Protein AF-A0A8X6K755-F1 (afdb_monomer_lite)

Organism: Trichonephila clavata (NCBI:txid2740835)

Secondary structure (DSSP, 8-state):
-HHHHHHHHHHHHHH-----HHHHHHHHHHHHHHHHHHS-SS-----SS--GGGGSSTTGGG--EEEEEEEEE-HHHHHTT---EEEEEETTT--B--HHHHHHH--

Structure (mmCIF, N/CA/C/O backbone):
data_AF-A0A8X6K755-F1
#
_entry.id   AF-A0A8X6K755-F1
#
loop_
_atom_site.group_PDB
_atom_site.id
_atom_site.type_symbol
_atom_site.label_atom_id
_atom_site.label_alt_id
_atom_site.label_comp_id
_atom_site.label_asym_id
_atom_site.label_entity_id
_atom_site.label_seq_id
_atom_site.pdbx_PDB_ins_code
_atom_site.Cartn_x
_atom_site.Cartn_y
_atom_site.Cartn_z
_atom_site.occupancy
_atom_site.B_iso_or_equiv
_atom_site.auth_seq_id
_atom_site.auth_comp_id
_atom_site.auth_asym_id
_atom_site.auth_atom_id
_atom_site.pdbx_PDB_model_num
ATOM 1 N N . MET A 1 1 ? -12.927 -10.837 12.409 1.00 62.88 1 MET A N 1
ATOM 2 C CA . MET A 1 1 ? -13.493 -9.726 13.214 1.00 62.88 1 MET A CA 1
ATOM 3 C C . MET A 1 1 ? -13.728 -10.109 14.674 1.00 62.88 1 MET A C 1
ATOM 5 O O . MET A 1 1 ? -13.401 -9.312 15.538 1.00 62.88 1 MET A O 1
ATOM 9 N N . THR A 1 2 ? -14.219 -11.316 14.971 1.00 85.94 2 THR A N 1
ATOM 10 C CA . THR A 1 2 ? -14.528 -11.792 16.339 1.00 85.94 2 THR A CA 1
ATOM 11 C C . THR A 1 2 ? -13.356 -11.715 17.329 1.00 85.94 2 THR A C 1
ATOM 13 O O . THR A 1 2 ? -13.527 -11.222 18.437 1.00 85.94 2 THR A O 1
ATOM 16 N N . VAL A 1 3 ? -12.147 -12.111 16.918 1.00 91.38 3 VAL A N 1
ATOM 17 C CA . VAL A 1 3 ? -10.948 -12.115 17.786 1.00 91.38 3 VAL A CA 1
ATOM 18 C C . VAL A 1 3 ? -10.598 -10.719 18.316 1.00 91.38 3 VAL A C 1
ATOM 20 O O . VAL A 1 3 ? -10.316 -10.555 19.499 1.00 91.38 3 VAL A O 1
ATOM 23 N N . VAL A 1 4 ? -10.666 -9.698 17.457 1.00 91.06 4 VAL A N 1
ATOM 24 C CA . VAL A 1 4 ? -10.331 -8.309 17.821 1.00 91.06 4 VAL A CA 1
ATOM 25 C C . VAL A 1 4 ? -11.349 -7.741 18.810 1.00 91.06 4 VAL A C 1
ATOM 27 O O . VAL A 1 4 ? -10.975 -7.049 19.754 1.00 91.06 4 VAL A O 1
ATOM 30 N N . VAL A 1 5 ? -12.631 -8.061 18.618 1.00 92.00 5 VAL A N 1
ATOM 31 C CA . VAL A 1 5 ? -13.708 -7.620 19.514 1.00 92.00 5 VAL A CA 1
ATOM 32 C C . VAL A 1 5 ? -13.578 -8.285 20.886 1.00 92.00 5 VAL A C 1
ATOM 34 O O . VAL A 1 5 ? -13.661 -7.591 21.894 1.00 92.00 5 VAL A O 1
ATOM 37 N N . ASN A 1 6 ? -13.286 -9.587 20.941 1.00 94.25 6 ASN A N 1
ATOM 38 C CA . ASN A 1 6 ? -13.072 -10.295 22.207 1.00 94.25 6 ASN A CA 1
ATOM 39 C C . ASN A 1 6 ? -11.860 -9.740 22.970 1.00 94.25 6 ASN A C 1
ATOM 41 O O . ASN A 1 6 ? -11.956 -9.464 24.164 1.00 94.25 6 ASN A O 1
ATOM 45 N N . ALA A 1 7 ? -10.741 -9.503 22.279 1.00 92.88 7 ALA A N 1
ATOM 46 C CA . ALA A 1 7 ? -9.558 -8.889 22.880 1.00 92.88 7 ALA A CA 1
ATOM 47 C C . ALA A 1 7 ? -9.851 -7.479 23.427 1.00 92.88 7 ALA A C 1
ATOM 49 O O . ALA A 1 7 ? -9.379 -7.116 24.503 1.00 92.88 7 ALA A O 1
ATOM 50 N N . TYR A 1 8 ? -10.673 -6.697 22.720 1.00 93.56 8 TYR A N 1
ATOM 51 C CA . TYR A 1 8 ? -11.114 -5.381 23.176 1.00 93.56 8 TYR A CA 1
ATOM 52 C C . TYR A 1 8 ? -12.003 -5.454 24.427 1.00 93.56 8 TYR A C 1
ATOM 54 O O . TYR A 1 8 ? -11.826 -4.646 25.338 1.00 93.56 8 TYR A O 1
ATOM 62 N N . ILE A 1 9 ? -12.924 -6.420 24.510 1.00 92.81 9 ILE A N 1
ATOM 63 C CA . ILE A 1 9 ? -13.761 -6.636 25.704 1.00 92.81 9 ILE A CA 1
ATOM 64 C C . ILE A 1 9 ? -12.871 -6.931 26.920 1.00 92.81 9 ILE A C 1
ATOM 66 O O . ILE A 1 9 ? -12.945 -6.208 27.914 1.00 92.81 9 ILE A O 1
ATOM 70 N N . LEU A 1 10 ? -11.942 -7.885 26.794 1.00 93.50 10 LEU A N 1
ATOM 71 C CA . LEU A 1 10 ? -10.990 -8.235 27.857 1.00 93.50 10 LEU A CA 1
ATOM 72 C C . LEU A 1 10 ? -10.106 -7.048 28.271 1.00 93.50 10 LEU A C 1
ATOM 74 O O . LEU A 1 10 ? -9.820 -6.836 29.453 1.00 93.50 10 LEU A O 1
ATOM 78 N N . PHE A 1 11 ? -9.677 -6.232 27.306 1.00 92.75 11 PHE A N 1
ATOM 79 C CA . PHE A 1 11 ? -8.910 -5.020 27.583 1.00 92.75 11 PHE A CA 1
ATOM 80 C C . PHE A 1 11 ? -9.709 -4.012 28.421 1.00 92.75 11 PHE A C 1
ATOM 82 O O . PHE A 1 11 ? -9.176 -3.424 29.365 1.00 92.75 11 PHE A O 1
ATOM 89 N N . ARG A 1 12 ? -10.994 -3.814 28.107 1.00 91.38 12 ARG A N 1
ATOM 90 C CA . ARG A 1 12 ? -11.857 -2.899 28.867 1.00 91.38 12 ARG A CA 1
ATOM 91 C C . ARG A 1 12 ? -12.110 -3.394 30.281 1.00 91.38 12 ARG A C 1
ATOM 93 O O . ARG A 1 12 ? -12.073 -2.581 31.200 1.00 91.38 12 ARG A O 1
ATOM 100 N N . GLU A 1 13 ? -12.349 -4.691 30.444 1.00 90.50 13 GLU A N 1
ATOM 101 C CA . GLU A 1 13 ? -12.593 -5.311 31.749 1.00 90.50 13 GLU A CA 1
ATOM 102 C C . GLU A 1 13 ? -11.354 -5.226 32.646 1.00 90.50 13 GLU A C 1
ATOM 104 O O . GLU A 1 13 ? -11.439 -4.758 33.779 1.00 90.50 13 GLU A O 1
ATOM 109 N N . SER A 1 14 ? -10.180 -5.578 32.115 1.00 90.19 14 SER A N 1
ATOM 110 C CA . SER A 1 14 ? -8.925 -5.580 32.880 1.00 90.19 14 SER A CA 1
ATOM 111 C C . SER A 1 14 ? -8.409 -4.184 33.238 1.00 90.19 14 SER A C 1
ATOM 113 O O . SER A 1 14 ? -7.839 -3.992 34.310 1.00 90.19 14 SER A O 1
ATOM 115 N N . LYS A 1 15 ? -8.571 -3.194 32.350 1.00 85.56 15 LYS A N 1
ATOM 116 C CA . LYS A 1 15 ? -8.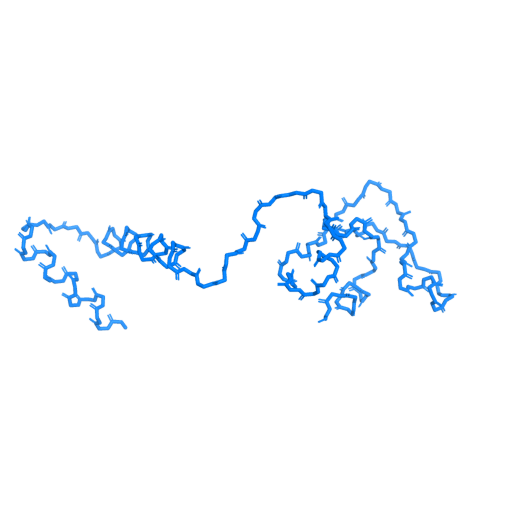062 -1.829 32.569 1.00 85.56 15 LYS A CA 1
ATOM 117 C C . LYS A 1 15 ? -9.105 -0.862 33.122 1.00 85.56 15 LYS A C 1
ATOM 119 O O . LYS A 1 15 ? -8.741 0.275 33.408 1.00 85.56 15 LYS A O 1
ATOM 124 N N . GLN A 1 16 ? -10.376 -1.267 33.223 1.00 77.06 16 GLN A N 1
ATOM 125 C CA . GLN A 1 16 ? -11.525 -0.417 33.581 1.00 77.06 16 GLN A CA 1
ATOM 126 C C . GLN A 1 16 ? -11.599 0.897 32.777 1.00 77.06 16 GLN A C 1
ATOM 128 O O . GLN A 1 16 ? -12.158 1.901 33.219 1.00 77.06 16 GLN A O 1
ATOM 133 N N . ARG A 1 17 ? -11.030 0.915 31.565 1.00 77.12 17 ARG A N 1
ATOM 134 C CA . ARG A 1 17 ? -10.974 2.099 30.700 1.00 77.12 17 ARG A CA 1
ATOM 135 C C . ARG A 1 17 ? -11.961 1.964 29.555 1.00 77.12 17 ARG A C 1
ATOM 137 O O . ARG A 1 17 ? -11.974 0.977 28.819 1.00 77.12 17 ARG A O 1
ATOM 144 N N . LYS A 1 18 ? -12.763 3.007 29.349 1.00 81.75 18 LYS A N 1
ATOM 145 C CA . LYS A 1 18 ? -13.687 3.107 28.217 1.00 81.75 18 LYS A CA 1
ATOM 146 C C . LYS A 1 18 ? -13.033 3.912 27.094 1.00 81.75 18 LYS A C 1
ATOM 148 O O . LYS A 1 18 ? -13.308 5.093 26.946 1.00 81.75 18 LYS A O 1
ATOM 153 N N . ILE A 1 19 ? -12.178 3.261 26.306 1.00 89.88 19 ILE A N 1
ATOM 154 C CA . ILE A 1 19 ? -11.661 3.838 25.053 1.00 89.88 19 ILE A CA 1
ATOM 155 C C . ILE A 1 19 ? -12.522 3.386 23.868 1.00 89.88 19 ILE A C 1
ATOM 157 O O . ILE A 1 19 ? -13.011 2.258 23.909 1.00 89.88 19 ILE A O 1
ATOM 161 N N . PRO A 1 20 ? -12.726 4.198 22.818 1.00 93.06 20 PRO A N 1
ATOM 162 C CA . PRO A 1 20 ? -13.341 3.753 21.569 1.00 93.06 20 PRO A CA 1
ATOM 163 C C . PRO A 1 20 ? -12.568 2.592 20.927 1.00 93.06 20 PRO A C 1
ATOM 165 O O . PRO A 1 20 ? -11.340 2.559 20.982 1.00 93.06 20 PRO A O 1
ATOM 168 N N . LEU A 1 21 ? -13.271 1.673 20.256 1.00 90.50 21 LEU A N 1
ATOM 169 C CA . LEU A 1 21 ? -12.658 0.509 19.598 1.00 90.50 21 LEU A CA 1
ATOM 170 C C . LEU A 1 21 ? -11.545 0.905 18.612 1.00 90.50 21 LEU A C 1
ATOM 172 O O . LEU A 1 21 ? -10.507 0.253 18.559 1.00 90.50 21 LEU A O 1
ATOM 176 N N . LEU A 1 22 ? -11.719 2.003 17.873 1.00 92.62 22 LEU A N 1
ATOM 177 C CA . LEU A 1 22 ? -10.706 2.489 16.933 1.00 92.62 22 LEU A CA 1
ATOM 178 C C . LEU A 1 22 ? -9.377 2.826 17.634 1.00 92.62 22 LEU A C 1
ATOM 180 O O . LEU A 1 22 ? -8.313 2.484 17.125 1.00 92.62 22 LEU A O 1
ATOM 184 N N . GLN A 1 23 ? -9.438 3.422 18.830 1.00 92.25 23 GLN A N 1
ATOM 185 C CA . GLN A 1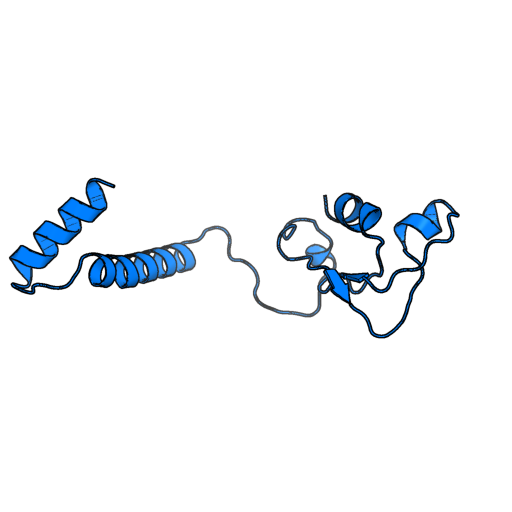 23 ? -8.250 3.750 19.629 1.00 92.25 23 GLN A CA 1
ATOM 186 C C . GLN A 1 23 ? -7.563 2.510 20.214 1.00 92.25 23 GLN A C 1
ATOM 188 O O . GLN A 1 23 ? -6.398 2.583 20.583 1.00 92.25 23 GLN A O 1
ATOM 193 N N . PHE A 1 24 ? -8.265 1.378 20.294 1.00 92.81 24 PHE A N 1
ATOM 194 C CA . PHE A 1 24 ? -7.675 0.092 20.658 1.00 92.81 24 PHE A CA 1
ATOM 195 C C . PHE A 1 24 ? -7.023 -0.601 19.452 1.00 92.81 24 PHE A C 1
ATOM 197 O O . PHE A 1 24 ? -5.921 -1.131 19.562 1.00 92.81 24 PHE A O 1
ATOM 204 N N . ILE A 1 25 ? -7.687 -0.584 18.291 1.00 94.06 25 ILE A N 1
ATOM 205 C CA . ILE A 1 25 ? -7.228 -1.308 17.098 1.00 94.06 25 ILE A CA 1
ATOM 206 C C . ILE A 1 25 ? -5.958 -0.694 16.509 1.00 94.06 25 ILE A C 1
ATOM 208 O O . ILE A 1 25 ? -5.095 -1.443 16.062 1.00 94.06 25 ILE A O 1
ATOM 212 N N . VAL A 1 26 ? -5.829 0.637 16.495 1.00 94.19 26 VAL A N 1
ATOM 213 C CA . VAL A 1 26 ? -4.669 1.299 15.872 1.00 94.19 26 VAL A CA 1
ATOM 214 C C . VAL A 1 26 ? -3.348 0.883 16.544 1.00 94.19 26 VAL A C 1
ATOM 216 O O . VAL A 1 26 ? -2.507 0.318 15.842 1.00 94.19 26 VAL A O 1
ATOM 219 N N . PRO A 1 27 ? -3.172 1.015 17.876 1.00 93.81 27 PRO A N 1
ATOM 220 C CA . PRO A 1 27 ? -1.946 0.568 18.540 1.00 93.81 27 PRO A CA 1
ATOM 221 C C . PRO A 1 27 ? -1.733 -0.947 18.457 1.00 93.81 27 PRO A C 1
ATOM 223 O O . PRO A 1 27 ? -0.599 -1.407 18.342 1.00 93.81 27 PRO A O 1
ATOM 226 N N . LEU A 1 28 ? -2.815 -1.737 18.489 1.00 93.62 28 LEU A N 1
ATOM 227 C CA . LEU A 1 28 ? -2.735 -3.190 18.332 1.00 93.62 28 LEU A CA 1
ATOM 228 C C . LEU A 1 28 ? -2.163 -3.565 16.958 1.00 93.62 28 LEU A C 1
ATOM 230 O O . LEU A 1 28 ? -1.259 -4.392 16.867 1.00 93.62 28 LEU A O 1
ATOM 234 N N . ALA A 1 29 ? -2.662 -2.941 15.890 1.00 93.75 29 ALA A N 1
ATOM 235 C CA . ALA A 1 29 ? -2.183 -3.181 14.536 1.00 93.75 29 ALA A CA 1
ATOM 236 C C . ALA A 1 29 ? -0.718 -2.756 14.374 1.00 93.75 29 ALA A C 1
ATOM 238 O O . ALA A 1 29 ? 0.067 -3.496 13.786 1.00 93.75 29 ALA A O 1
ATOM 239 N N . GLU A 1 30 ? -0.332 -1.603 14.924 1.00 93.00 30 GLU A N 1
ATOM 240 C CA . GLU A 1 30 ? 1.057 -1.131 14.907 1.00 93.00 30 GLU A CA 1
ATOM 241 C C . GLU A 1 30 ? 2.003 -2.106 15.620 1.00 93.00 30 GLU A C 1
ATOM 243 O O . GLU A 1 30 ? 3.048 -2.453 15.064 1.00 93.00 30 GLU A O 1
ATOM 248 N N . ALA A 1 31 ? 1.616 -2.608 16.797 1.00 93.62 31 ALA A N 1
ATOM 249 C CA . ALA A 1 31 ? 2.387 -3.601 17.541 1.00 93.62 31 ALA A CA 1
ATOM 250 C C . ALA A 1 31 ? 2.547 -4.909 16.747 1.00 93.62 31 ALA A C 1
ATOM 252 O O . ALA A 1 31 ? 3.664 -5.394 16.575 1.00 93.62 31 ALA A O 1
ATOM 253 N N . MET A 1 32 ? 1.456 -5.427 16.171 1.00 92.50 32 MET A N 1
ATOM 254 C CA . MET A 1 32 ? 1.493 -6.639 15.343 1.00 92.50 32 MET A CA 1
ATOM 255 C C . MET A 1 32 ? 2.360 -6.466 14.090 1.00 92.50 32 MET A C 1
ATOM 257 O O . MET A 1 32 ? 3.081 -7.379 13.689 1.00 92.50 32 MET A O 1
ATOM 261 N N . MET A 1 33 ? 2.312 -5.294 13.450 1.00 88.88 33 MET A N 1
ATOM 262 C CA . MET A 1 33 ? 3.160 -4.993 12.295 1.00 88.88 33 MET A CA 1
ATOM 263 C C . MET A 1 33 ? 4.638 -4.885 12.681 1.00 88.88 33 MET A C 1
ATOM 265 O O . MET A 1 33 ? 5.500 -5.283 11.893 1.00 88.88 33 MET A O 1
ATOM 269 N N . MET A 1 34 ? 4.942 -4.344 13.863 1.00 89.06 34 MET A N 1
ATOM 270 C CA . MET A 1 34 ? 6.305 -4.243 14.381 1.00 89.06 34 MET A CA 1
ATOM 271 C C . MET A 1 34 ? 6.888 -5.629 14.659 1.00 89.06 34 MET A C 1
ATOM 273 O O . MET A 1 34 ? 7.932 -5.966 14.103 1.00 89.06 34 MET A O 1
ATOM 277 N N . GLU A 1 35 ? 6.160 -6.460 15.403 1.00 92.00 35 GLU A N 1
ATOM 278 C CA . GLU A 1 35 ? 6.541 -7.844 15.694 1.00 92.00 35 GLU A CA 1
ATOM 279 C C . GLU A 1 35 ? 6.705 -8.661 14.404 1.00 92.00 35 GLU A C 1
ATOM 281 O O . GLU A 1 35 ? 7.724 -9.317 14.182 1.00 92.00 35 GLU A O 1
ATOM 286 N N . GLY A 1 36 ? 5.742 -8.551 13.484 1.00 88.19 36 GLY A N 1
ATOM 287 C CA . GLY A 1 36 ? 5.806 -9.222 12.188 1.00 88.19 36 GLY A CA 1
ATOM 288 C C . GLY A 1 36 ? 7.004 -8.788 11.340 1.00 88.19 36 GLY A C 1
ATOM 289 O O . GLY A 1 36 ? 7.524 -9.580 10.559 1.00 88.19 36 GLY A O 1
ATOM 290 N N . LYS A 1 37 ? 7.481 -7.547 11.488 1.00 81.94 37 LYS A N 1
ATOM 291 C CA . LYS A 1 37 ? 8.668 -7.040 10.787 1.00 81.94 37 LYS A CA 1
ATOM 292 C C . LYS A 1 37 ? 9.970 -7.559 11.398 1.00 81.94 37 LYS A C 1
ATOM 294 O O . LYS A 1 37 ? 10.911 -7.814 10.647 1.00 81.94 37 LYS A O 1
ATOM 299 N N . GLU A 1 38 ? 10.044 -7.687 12.719 1.00 85.50 38 GLU A N 1
ATOM 300 C CA . GLU A 1 38 ? 11.213 -8.244 13.412 1.00 85.50 38 GLU A CA 1
ATOM 301 C C . GLU A 1 38 ? 11.376 -9.736 13.117 1.00 85.50 38 GLU A C 1
ATOM 303 O O . GLU A 1 38 ? 12.476 -10.187 12.787 1.00 85.50 38 GLU A O 1
ATOM 308 N N . ASN A 1 39 ? 10.253 -10.456 13.110 1.00 87.62 39 ASN A N 1
ATOM 309 C CA . ASN A 1 39 ? 10.184 -11.899 12.890 1.00 87.62 39 ASN A CA 1
ATOM 310 C C . ASN A 1 39 ? 10.052 -12.295 11.409 1.00 87.62 39 ASN A C 1
ATOM 312 O O . ASN A 1 39 ? 9.946 -13.478 11.080 1.00 87.62 39 ASN A O 1
ATOM 316 N N . ALA A 1 40 ? 10.067 -11.328 10.486 1.00 84.12 40 ALA A N 1
ATOM 317 C CA . ALA A 1 40 ? 9.977 -11.610 9.060 1.00 84.12 40 ALA A CA 1
ATOM 318 C C . ALA A 1 40 ? 11.198 -12.409 8.576 1.00 84.12 40 ALA A C 1
ATOM 320 O O . ALA A 1 40 ? 12.334 -11.927 8.599 1.00 84.12 40 ALA A O 1
ATOM 321 N N . THR A 1 41 ? 10.942 -13.593 8.017 1.00 81.69 41 THR A N 1
ATOM 322 C CA . THR A 1 41 ? 11.942 -14.406 7.304 1.00 81.69 41 THR A CA 1
ATOM 323 C C . THR A 1 41 ? 12.535 -13.655 6.111 1.00 81.69 41 THR A C 1
ATOM 325 O O . THR A 1 41 ? 13.727 -13.752 5.823 1.00 81.69 41 THR A O 1
ATOM 328 N N . VAL A 1 42 ? 11.718 -12.838 5.439 1.00 73.56 42 VAL A N 1
ATOM 329 C CA . VAL A 1 42 ? 12.134 -12.005 4.308 1.00 73.56 42 VAL A CA 1
ATOM 330 C C . VAL A 1 42 ? 12.388 -10.572 4.774 1.00 73.56 42 VAL A C 1
ATOM 332 O O . VAL A 1 42 ? 11.487 -9.731 4.822 1.00 73.56 42 VAL A O 1
ATOM 335 N N . LYS A 1 43 ? 13.653 -10.253 5.056 1.00 72.06 43 LYS A N 1
ATOM 336 C CA . LYS A 1 43 ? 14.080 -8.878 5.348 1.00 72.06 43 LYS A CA 1
ATOM 337 C C . LYS A 1 43 ? 14.258 -8.100 4.043 1.00 72.06 43 LYS A C 1
ATOM 339 O O . LYS A 1 43 ? 15.221 -8.302 3.303 1.00 72.06 43 LYS A O 1
ATOM 344 N N . ARG A 1 44 ? 13.339 -7.173 3.746 1.00 62.25 44 ARG A N 1
ATOM 345 C CA . ARG A 1 44 ? 13.515 -6.224 2.630 1.00 62.25 44 ARG A CA 1
ATOM 346 C C . ARG A 1 44 ? 14.759 -5.369 2.887 1.00 62.25 44 ARG A C 1
ATOM 348 O O . ARG A 1 44 ? 14.782 -4.601 3.848 1.00 62.25 44 ARG A O 1
ATOM 355 N N . LYS A 1 45 ? 15.775 -5.461 2.020 1.00 62.62 45 LYS A N 1
ATOM 356 C CA . LYS A 1 45 ? 16.965 -4.596 2.087 1.00 62.62 45 LYS A CA 1
ATOM 357 C C . LYS A 1 45 ? 16.546 -3.135 1.922 1.00 62.62 45 LYS A C 1
ATOM 359 O O . LYS A 1 45 ? 16.153 -2.712 0.836 1.00 62.62 45 LYS A O 1
ATOM 364 N N . ARG A 1 46 ? 16.642 -2.360 3.004 1.00 62.53 46 ARG A N 1
ATOM 365 C CA . ARG A 1 46 ? 16.572 -0.901 2.946 1.00 62.53 46 ARG A CA 1
ATOM 366 C C . ARG A 1 46 ? 17.977 -0.380 2.638 1.00 62.53 46 ARG A C 1
ATOM 368 O O . ARG A 1 46 ? 18.877 -0.496 3.457 1.00 62.53 46 ARG A O 1
ATOM 375 N N . THR A 1 47 ? 18.101 0.195 1.443 1.00 54.28 47 THR A N 1
ATOM 376 C CA . THR A 1 47 ? 19.129 1.149 0.984 1.00 54.28 47 THR A CA 1
ATOM 377 C C . THR A 1 47 ? 20.541 0.651 0.639 1.00 54.28 47 THR A C 1
ATOM 379 O O . THR A 1 47 ? 21.183 -0.094 1.366 1.00 54.28 47 THR A O 1
ATOM 382 N N . GLY A 1 48 ? 20.996 1.126 -0.526 1.00 61.47 48 GLY A N 1
ATOM 383 C CA . GLY A 1 48 ? 22.299 0.958 -1.170 1.00 61.47 48 GLY A CA 1
ATOM 384 C C . GLY A 1 48 ? 22.198 1.417 -2.637 1.00 61.47 48 GLY A C 1
ATOM 385 O O . GLY A 1 48 ? 21.085 1.526 -3.163 1.00 61.47 48 GLY A O 1
ATOM 386 N N . ARG A 1 49 ? 23.330 1.690 -3.313 1.00 51.84 49 ARG A N 1
ATOM 387 C CA . ARG A 1 49 ? 23.379 1.884 -4.783 1.00 51.84 49 ARG A CA 1
ATOM 388 C C . ARG A 1 49 ? 22.615 0.721 -5.432 1.00 51.84 49 ARG A C 1
ATOM 390 O O . ARG A 1 49 ? 22.862 -0.411 -5.015 1.00 51.84 49 ARG A O 1
ATOM 397 N N . PRO A 1 50 ? 21.702 0.955 -6.395 1.00 52.59 50 PRO A N 1
ATOM 398 C CA . PRO A 1 50 ? 20.937 -0.124 -7.011 1.00 52.59 50 PRO A CA 1
ATOM 399 C C . PRO A 1 50 ? 21.910 -1.184 -7.532 1.00 52.59 50 PRO A C 1
ATOM 401 O O . PRO A 1 50 ? 22.649 -0.947 -8.487 1.00 52.59 50 PRO A O 1
ATOM 404 N N . SER A 1 51 ? 21.976 -2.329 -6.849 1.00 57.78 51 SER A N 1
ATOM 405 C CA . SER A 1 51 ? 22.770 -3.459 -7.316 1.00 57.78 51 SER A CA 1
ATOM 406 C C . SER A 1 51 ? 22.064 -4.046 -8.532 1.00 57.78 51 SER A C 1
ATOM 408 O O . SER A 1 51 ? 20.855 -3.873 -8.695 1.00 57.78 51 SER A O 1
ATOM 410 N N . ASN A 1 52 ? 22.762 -4.785 -9.391 1.00 53.91 52 ASN A N 1
ATOM 411 C CA . ASN A 1 52 ? 22.091 -5.489 -10.487 1.00 53.91 52 ASN A CA 1
ATOM 412 C C . ASN A 1 52 ? 20.979 -6.442 -9.990 1.00 53.91 52 ASN A C 1
ATOM 414 O O . ASN A 1 52 ? 20.085 -6.760 -10.761 1.00 53.91 52 ASN A O 1
ATOM 418 N N . ALA A 1 53 ? 20.944 -6.802 -8.699 1.00 46.34 53 ALA A N 1
ATOM 419 C CA . ALA A 1 53 ? 19.831 -7.536 -8.095 1.00 46.34 53 ALA A CA 1
ATOM 420 C C . ALA A 1 53 ? 18.555 -6.694 -7.902 1.00 46.34 53 ALA A C 1
ATOM 422 O O . ALA A 1 53 ? 17.474 -7.249 -7.800 1.00 46.34 53 ALA A O 1
ATOM 423 N N . SER A 1 54 ? 18.631 -5.362 -7.924 1.00 50.38 54 SER A N 1
ATOM 424 C CA . SER A 1 54 ? 17.444 -4.497 -8.046 1.00 50.38 54 SER A CA 1
ATOM 425 C C . SER A 1 54 ? 16.856 -4.470 -9.467 1.00 50.38 54 SER A C 1
ATOM 427 O O . SER A 1 54 ? 15.769 -3.934 -9.656 1.00 50.38 54 SER A O 1
ATOM 429 N N . LYS A 1 55 ? 17.543 -5.079 -10.453 1.00 50.44 55 LYS A N 1
ATOM 430 C CA . LYS A 1 55 ? 16.956 -5.472 -11.748 1.00 50.44 55 LYS A CA 1
ATOM 431 C C . LYS A 1 55 ? 16.292 -6.851 -11.697 1.00 50.44 55 LYS A C 1
ATOM 433 O O . LYS A 1 55 ? 15.546 -7.175 -12.613 1.00 50.44 55 LYS A O 1
ATOM 438 N N . LEU A 1 56 ? 16.565 -7.662 -10.669 1.00 49.97 56 LEU A N 1
ATOM 439 C CA . LEU A 1 56 ? 15.797 -8.880 -10.430 1.00 49.97 56 LEU A CA 1
ATOM 440 C C . LEU A 1 56 ? 14.461 -8.429 -9.847 1.00 49.97 56 LEU A C 1
ATOM 442 O O . LEU A 1 56 ? 14.421 -7.763 -8.813 1.00 49.97 56 LEU A O 1
ATOM 446 N N . MET A 1 57 ? 13.398 -8.766 -10.565 1.00 54.03 57 MET A N 1
ATOM 447 C CA . MET A 1 57 ? 11.981 -8.418 -10.418 1.00 54.03 57 MET A CA 1
ATOM 448 C C . MET A 1 57 ? 11.333 -8.775 -9.057 1.00 54.03 57 MET A C 1
ATOM 450 O O . MET A 1 57 ? 10.149 -9.054 -8.971 1.00 54.03 57 MET A O 1
ATOM 454 N N . LEU A 1 58 ? 12.072 -8.746 -7.948 1.00 48.53 58 LEU A N 1
ATOM 455 C CA . LEU A 1 58 ? 11.588 -9.004 -6.586 1.00 48.53 58 LEU A CA 1
ATOM 456 C C . LEU A 1 58 ? 10.854 -7.802 -5.964 1.00 48.53 58 LEU A C 1
ATOM 458 O O . LEU A 1 58 ? 10.284 -7.910 -4.882 1.00 48.53 58 LEU A O 1
ATOM 462 N N . ASN A 1 59 ? 10.854 -6.650 -6.641 1.00 50.25 59 ASN A N 1
ATOM 463 C CA . ASN A 1 59 ? 10.294 -5.389 -6.156 1.00 50.25 59 ASN A CA 1
ATOM 464 C C . ASN A 1 59 ? 9.278 -4.780 -7.140 1.00 50.25 59 ASN A C 1
ATOM 466 O O . ASN A 1 59 ? 9.246 -3.562 -7.302 1.00 50.25 59 ASN A O 1
ATOM 470 N N . VAL A 1 60 ? 8.429 -5.597 -7.777 1.00 53.25 60 VAL A N 1
ATOM 471 C CA . VAL A 1 60 ? 7.401 -5.160 -8.756 1.00 53.25 60 VAL A CA 1
ATOM 472 C C . VAL A 1 60 ? 6.554 -3.973 -8.255 1.00 53.25 60 VAL A C 1
ATOM 474 O O . VAL A 1 60 ? 6.170 -3.106 -9.032 1.00 53.25 60 VAL A O 1
ATOM 477 N N . ARG A 1 61 ? 6.343 -3.839 -6.937 1.00 54.00 61 ARG A N 1
ATOM 478 C CA . ARG A 1 61 ? 5.604 -2.712 -6.330 1.00 54.00 61 ARG A CA 1
ATOM 479 C C . ARG A 1 61 ? 6.398 -1.410 -6.119 1.00 54.00 61 ARG A C 1
ATOM 481 O O . ARG A 1 61 ? 5.804 -0.427 -5.692 1.00 54.00 61 ARG A O 1
ATOM 488 N N . ASN A 1 62 ? 7.702 -1.368 -6.402 1.00 65.44 62 ASN A N 1
ATOM 489 C CA . ASN A 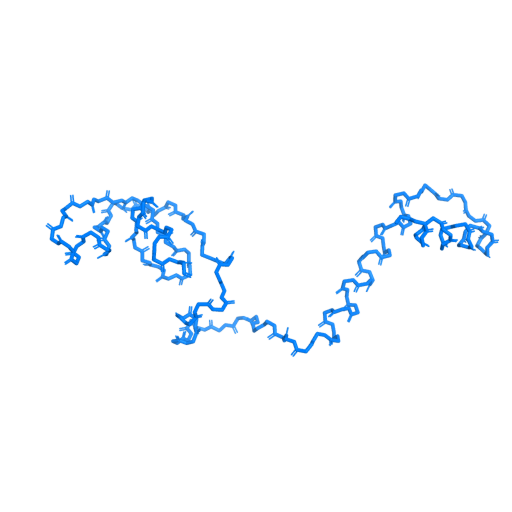1 62 ? 8.544 -0.182 -6.161 1.00 65.44 62 ASN A CA 1
ATOM 490 C C . ASN A 1 62 ? 8.824 0.645 -7.428 1.00 65.44 62 ASN A C 1
ATOM 492 O O . ASN A 1 62 ? 9.452 1.701 -7.345 1.00 65.44 62 ASN A O 1
ATOM 496 N N . HIS A 1 63 ? 8.390 0.188 -8.604 1.00 74.75 63 HIS A N 1
ATOM 497 C CA . HIS A 1 63 ? 8.608 0.890 -9.868 1.00 74.75 63 HIS A CA 1
ATOM 498 C C . HIS A 1 63 ? 7.479 1.892 -10.118 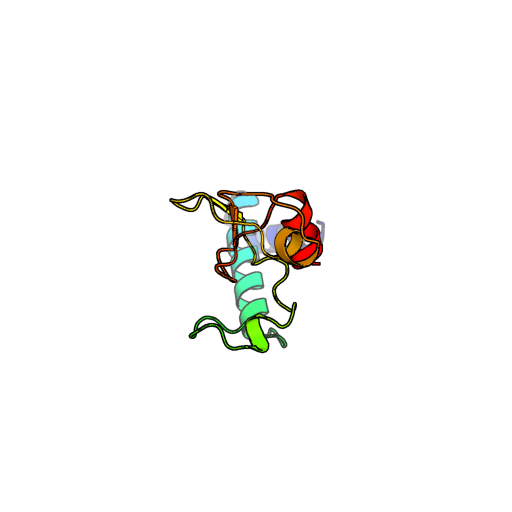1.00 74.75 63 HIS A C 1
ATOM 500 O O . HIS A 1 63 ? 6.469 1.572 -10.737 1.00 74.75 63 HIS A O 1
ATOM 506 N N . LEU A 1 64 ? 7.655 3.120 -9.630 1.00 80.31 64 LEU A N 1
ATOM 507 C CA . LEU A 1 64 ? 6.688 4.201 -9.819 1.00 80.31 64 LEU A CA 1
ATOM 508 C C . LEU A 1 64 ? 7.046 5.037 -11.058 1.00 80.31 64 LEU A C 1
AT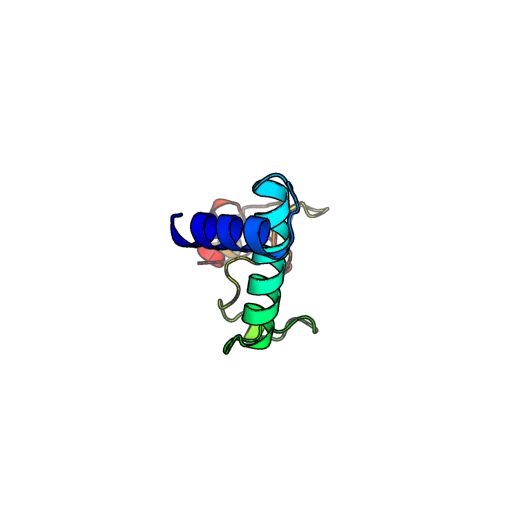OM 510 O O . LEU A 1 64 ? 8.216 5.406 -11.228 1.00 80.31 64 LEU A O 1
ATOM 514 N N . PRO A 1 65 ? 6.075 5.340 -11.938 1.00 85.62 65 PRO A N 1
ATOM 515 C CA . PRO A 1 65 ? 6.277 6.284 -13.023 1.00 85.62 65 PRO A CA 1
ATOM 516 C C . PRO A 1 65 ? 6.272 7.710 -12.463 1.00 85.62 65 PRO A C 1
ATOM 518 O O . PRO A 1 65 ? 5.314 8.132 -11.824 1.00 85.62 65 PRO A O 1
ATOM 521 N N . VAL A 1 66 ? 7.336 8.462 -12.729 1.00 88.12 66 VAL A N 1
ATOM 522 C CA . VAL A 1 66 ? 7.448 9.887 -12.396 1.00 88.12 66 VAL A CA 1
ATOM 523 C C . VAL A 1 66 ? 7.696 10.682 -13.671 1.00 88.12 66 VAL A C 1
ATOM 525 O O . VAL A 1 66 ? 8.308 10.188 -14.624 1.00 88.12 66 VAL A O 1
ATOM 528 N N . GLU A 1 67 ? 7.195 11.912 -13.715 1.00 87.25 67 GLU A N 1
ATOM 529 C CA . GLU A 1 67 ? 7.472 12.825 -14.816 1.00 87.25 67 GLU A CA 1
ATOM 530 C C . GLU A 1 67 ? 8.890 13.388 -14.699 1.00 87.25 67 GLU A C 1
ATOM 532 O O . GLU A 1 67 ? 9.249 14.064 -13.739 1.00 87.25 67 GLU A O 1
ATOM 537 N N . GLY A 1 68 ? 9.721 13.073 -15.687 1.00 84.25 68 GLY A N 1
ATOM 538 C CA . GLY A 1 68 ? 11.047 13.646 -15.838 1.00 84.25 68 GLY A CA 1
ATOM 539 C C . GLY A 1 68 ? 11.008 15.032 -16.494 1.00 84.25 68 GLY A C 1
ATOM 540 O O . GLY A 1 68 ? 10.053 15.368 -17.201 1.00 84.25 68 GLY A O 1
ATOM 541 N N . PRO A 1 69 ? 12.086 15.819 -16.339 1.00 82.69 69 PRO A N 1
ATOM 542 C CA . PRO A 1 69 ? 12.162 17.186 -16.858 1.00 82.69 69 PRO A CA 1
ATOM 543 C C . PRO A 1 69 ? 12.155 17.244 -18.393 1.00 82.69 69 PRO A C 1
ATOM 545 O O . PRO A 1 69 ? 11.662 18.201 -18.985 1.00 82.69 69 PRO A O 1
ATOM 548 N N . THR A 1 70 ? 12.670 16.209 -19.065 1.00 86.44 70 THR A N 1
ATOM 549 C CA . THR A 1 70 ? 12.820 16.172 -20.526 1.00 86.44 70 THR A CA 1
ATOM 550 C C . THR A 1 70 ? 12.115 14.971 -21.154 1.00 86.44 70 THR A C 1
ATOM 552 O O . THR A 1 70 ? 12.001 13.895 -20.564 1.00 86.44 70 THR A O 1
ATOM 555 N N . ARG A 1 71 ? 11.639 15.143 -22.397 1.00 87.44 71 ARG A N 1
ATOM 556 C CA . ARG A 1 71 ? 11.087 14.045 -23.207 1.00 87.44 71 ARG A CA 1
ATOM 557 C C . ARG A 1 71 ? 12.229 13.177 -23.736 1.00 87.44 71 ARG A C 1
ATOM 559 O O . ARG A 1 71 ? 13.014 13.636 -24.562 1.00 87.44 71 ARG A O 1
ATOM 566 N N . ARG A 1 72 ? 12.290 11.914 -23.312 1.00 87.06 72 ARG A N 1
ATOM 567 C CA . ARG A 1 72 ? 13.305 10.937 -23.746 1.00 87.06 72 ARG A CA 1
ATOM 568 C C . ARG A 1 72 ? 12.669 9.849 -24.613 1.00 87.06 72 ARG A C 1
ATOM 570 O O . ARG A 1 72 ? 11.458 9.635 -24.565 1.00 87.06 72 ARG A O 1
ATOM 577 N N . ARG A 1 73 ? 13.464 9.175 -25.449 1.00 89.38 73 ARG A N 1
ATOM 578 C CA . ARG A 1 73 ? 12.980 8.057 -26.275 1.00 89.38 73 ARG A CA 1
ATOM 579 C C . ARG A 1 73 ? 12.699 6.849 -25.376 1.00 89.38 73 ARG A C 1
ATOM 581 O O . ARG A 1 73 ? 13.504 6.529 -24.504 1.00 89.38 73 ARG A O 1
ATOM 588 N N . CYS A 1 74 ? 11.561 6.191 -25.581 1.00 89.62 74 CYS A N 1
ATOM 589 C CA . CYS A 1 74 ? 11.218 4.991 -24.831 1.00 89.62 74 CYS A CA 1
ATOM 590 C C . CYS A 1 74 ? 12.165 3.841 -25.197 1.00 89.62 74 CYS A C 1
ATOM 592 O O . CYS A 1 74 ? 12.313 3.518 -26.376 1.00 89.62 74 CYS A O 1
ATOM 594 N N . VAL A 1 75 ? 12.757 3.194 -24.189 1.00 87.38 75 VAL A N 1
ATOM 595 C CA . VAL A 1 75 ? 13.723 2.103 -24.405 1.00 87.38 75 VAL A CA 1
ATOM 596 C C . VAL A 1 75 ? 13.091 0.885 -25.081 1.00 87.38 75 VAL A C 1
ATOM 598 O O . VAL A 1 75 ? 13.685 0.337 -26.006 1.00 87.38 75 VAL A O 1
ATOM 601 N N . CYS A 1 76 ? 11.876 0.486 -24.694 1.00 87.19 76 CYS A N 1
ATOM 602 C CA . CYS A 1 76 ? 11.193 -0.635 -25.348 1.00 87.19 76 CYS A CA 1
ATOM 603 C C . CYS A 1 76 ? 10.832 -0.317 -26.803 1.00 87.19 76 CYS A C 1
ATOM 605 O O . CYS A 1 76 ? 11.098 -1.125 -27.686 1.00 87.19 76 CYS A O 1
ATOM 607 N N . CYS A 1 77 ? 10.291 0.874 -27.083 1.00 87.50 77 CYS A N 1
ATOM 608 C CA . CYS A 1 77 ? 9.955 1.257 -28.457 1.00 87.50 77 CYS A CA 1
ATOM 609 C C . CYS A 1 77 ? 11.198 1.383 -29.346 1.00 87.50 77 CYS A C 1
ATOM 611 O O . CYS A 1 77 ? 11.154 0.977 -30.503 1.00 87.50 77 CYS A O 1
ATOM 613 N N . ALA A 1 78 ? 12.316 1.873 -28.799 1.00 87.12 78 ALA A N 1
ATOM 614 C CA . ALA A 1 78 ? 13.575 1.965 -29.528 1.00 87.12 78 ALA A CA 1
ATOM 615 C C . ALA A 1 78 ? 14.083 0.589 -29.994 1.00 87.12 78 ALA A C 1
ATOM 617 O O . ALA A 1 78 ? 14.556 0.478 -31.123 1.00 87.12 78 ALA A O 1
ATOM 618 N N . LYS A 1 79 ? 13.930 -0.464 -29.174 1.00 86.44 79 LYS A N 1
ATOM 619 C CA . LYS A 1 79 ? 14.289 -1.844 -29.560 1.00 86.44 79 LYS A CA 1
ATOM 620 C C . LYS A 1 79 ? 13.465 -2.357 -30.742 1.00 86.44 79 LYS A C 1
ATOM 622 O O . LYS A 1 79 ? 13.993 -3.056 -31.595 1.00 86.44 79 LYS A O 1
ATOM 627 N N . VAL A 1 80 ? 12.195 -1.964 -30.819 1.00 86.31 80 VAL A N 1
ATOM 628 C CA . VAL A 1 80 ? 11.261 -2.345 -31.896 1.00 86.31 80 VAL A CA 1
ATOM 629 C C . VAL A 1 80 ? 11.318 -1.345 -33.069 1.00 86.31 80 VAL A C 1
ATOM 631 O O . VAL A 1 80 ? 10.427 -1.309 -33.908 1.00 86.31 80 VAL A O 1
ATOM 634 N N . LYS A 1 81 ? 12.350 -0.485 -33.131 1.00 84.75 81 LYS A N 1
ATOM 635 C CA . LYS A 1 81 ? 12.522 0.580 -34.142 1.00 84.75 81 LYS A CA 1
ATOM 636 C C . LYS A 1 81 ? 11.324 1.542 -34.270 1.00 84.75 81 LYS A C 1
ATOM 638 O O . LYS A 1 81 ? 11.202 2.254 -35.261 1.00 84.75 81 LYS A O 1
ATOM 643 N N . LYS A 1 82 ? 10.463 1.621 -33.251 1.00 86.69 82 LYS A N 1
ATOM 644 C CA . LYS A 1 82 ? 9.334 2.555 -33.196 1.00 86.69 82 LYS A CA 1
ATOM 645 C C . LYS A 1 82 ? 9.767 3.833 -32.488 1.00 86.69 82 LYS A C 1
ATOM 647 O O . LYS A 1 82 ? 10.189 3.803 -31.328 1.00 86.69 82 LYS A O 1
ATOM 652 N N . GLU A 1 83 ? 9.634 4.980 -33.146 1.00 82.62 83 GLU A N 1
ATOM 653 C CA . GLU A 1 83 ? 9.933 6.257 -32.502 1.00 82.62 83 GLU A CA 1
ATOM 654 C C . GLU A 1 83 ? 8.767 6.698 -31.606 1.00 82.62 83 GLU A C 1
ATOM 656 O O . GLU A 1 83 ? 7.728 7.160 -32.064 1.00 82.62 83 GLU A O 1
ATOM 661 N N . LYS A 1 84 ? 8.942 6.542 -30.289 1.00 86.50 84 LYS A N 1
ATOM 662 C CA . LYS A 1 84 ? 8.008 7.042 -29.270 1.00 86.50 84 LYS A CA 1
ATOM 663 C C . LYS A 1 84 ? 8.796 7.765 -28.179 1.00 86.50 84 LYS A C 1
ATOM 665 O O . LYS A 1 84 ? 9.715 7.190 -27.589 1.00 86.50 84 LYS A O 1
ATOM 670 N N . ARG A 1 85 ? 8.453 9.031 -27.916 1.00 88.56 85 ARG A N 1
ATOM 671 C CA . ARG A 1 85 ? 9.071 9.865 -26.868 1.00 88.56 85 ARG A CA 1
ATOM 672 C C . ARG A 1 85 ? 8.122 10.050 -25.691 1.00 88.56 85 ARG A C 1
ATOM 674 O O . ARG A 1 85 ? 6.930 10.266 -25.889 1.00 88.56 85 ARG A O 1
ATOM 68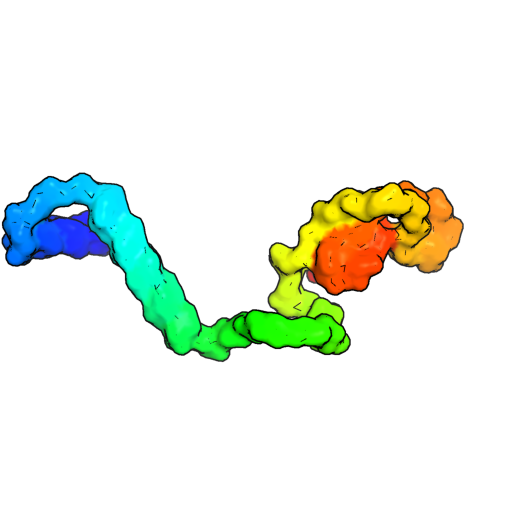1 N N . THR A 1 86 ? 8.643 9.967 -24.470 1.00 88.88 86 THR A N 1
ATOM 682 C CA . THR A 1 86 ? 7.859 10.001 -23.228 1.00 88.88 86 THR A CA 1
ATOM 683 C C . THR A 1 86 ? 8.551 10.864 -22.173 1.00 88.88 86 THR A C 1
ATOM 685 O O . THR A 1 86 ? 9.776 10.990 -22.167 1.00 88.88 86 THR A O 1
ATOM 688 N N . LYS A 1 87 ? 7.765 11.487 -21.285 1.00 90.19 87 LYS A N 1
ATOM 689 C CA . LYS A 1 87 ? 8.281 12.147 -20.068 1.00 90.19 87 LYS A CA 1
ATOM 690 C C . LYS A 1 87 ? 8.319 11.200 -18.866 1.00 90.19 87 LYS A C 1
ATOM 692 O O . LYS A 1 87 ? 8.940 11.511 -17.864 1.00 90.19 87 LYS A O 1
ATOM 697 N N . THR A 1 88 ? 7.667 10.048 -18.961 1.00 87.38 88 THR A N 1
ATOM 698 C CA . THR A 1 88 ? 7.551 9.064 -17.885 1.00 87.38 88 THR A CA 1
ATOM 699 C C . THR A 1 88 ? 8.850 8.284 -17.704 1.00 87.38 88 THR A C 1
ATOM 701 O O . THR A 1 88 ? 9.327 7.613 -18.626 1.00 87.38 88 THR A O 1
ATOM 704 N N . VAL A 1 89 ? 9.410 8.370 -16.499 1.00 87.50 89 VAL A N 1
ATOM 705 C CA . VAL A 1 89 ? 10.647 7.713 -16.073 1.00 87.50 89 VAL A CA 1
ATOM 706 C C . VAL A 1 89 ? 10.360 6.869 -14.834 1.00 87.50 89 VAL A C 1
ATOM 708 O O . VAL A 1 89 ? 9.654 7.303 -13.930 1.00 87.50 89 VAL A O 1
ATOM 711 N N . CYS A 1 90 ? 10.902 5.654 -14.780 1.00 86.25 90 CYS A N 1
ATOM 712 C CA . CYS A 1 90 ? 10.821 4.824 -13.578 1.00 86.25 90 CYS A CA 1
ATOM 713 C C . CYS A 1 90 ? 11.769 5.360 -12.493 1.00 86.25 90 CYS A C 1
ATOM 715 O O . CYS A 1 90 ? 12.965 5.507 -12.754 1.00 86.25 90 CYS A O 1
ATOM 717 N N . THR A 1 91 ? 11.271 5.590 -11.277 1.00 83.38 91 THR A N 1
ATOM 718 C CA . THR A 1 91 ? 12.069 6.077 -10.131 1.00 83.38 91 THR A CA 1
ATOM 719 C C . THR A 1 91 ? 13.251 5.172 -9.792 1.00 83.38 91 THR A C 1
ATOM 721 O O . THR A 1 91 ? 14.348 5.655 -9.514 1.00 83.38 91 THR A O 1
ATOM 724 N N . MET A 1 92 ? 13.042 3.858 -9.868 1.00 77.44 92 MET A N 1
ATOM 725 C CA . MET A 1 92 ? 14.039 2.850 -9.510 1.00 77.44 92 MET A CA 1
ATOM 726 C C . MET A 1 92 ? 15.023 2.574 -10.646 1.00 77.44 92 MET A C 1
ATOM 728 O O . MET A 1 92 ? 16.234 2.567 -10.436 1.00 77.44 92 MET A O 1
ATOM 732 N N . CYS A 1 93 ? 14.520 2.371 -11.867 1.00 79.94 93 CYS A N 1
ATOM 733 C CA . CYS A 1 93 ? 15.372 2.029 -13.008 1.00 79.94 93 CYS A CA 1
ATOM 734 C C . CYS A 1 93 ? 16.043 3.252 -13.646 1.00 79.94 93 CYS A C 1
ATOM 736 O O . CYS A 1 93 ? 17.041 3.091 -14.341 1.00 79.94 93 CYS A O 1
ATOM 738 N N . LYS A 1 94 ? 15.495 4.461 -13.451 1.00 83.25 94 LYS A N 1
ATOM 739 C CA . LYS A 1 94 ? 15.883 5.701 -14.154 1.00 83.25 94 LYS A CA 1
ATOM 740 C C . LYS A 1 94 ? 15.808 5.584 -15.685 1.00 83.25 94 LYS A C 1
ATOM 742 O O . LYS A 1 94 ? 16.518 6.276 -16.414 1.00 83.25 94 LYS A O 1
ATOM 747 N N . ILE A 1 95 ? 14.923 4.712 -16.175 1.00 85.88 95 ILE A N 1
ATOM 748 C CA . ILE A 1 95 ? 14.689 4.453 -17.600 1.00 85.88 95 ILE A CA 1
ATOM 749 C C . ILE A 1 95 ? 13.397 5.143 -18.041 1.00 85.88 95 ILE A C 1
ATOM 751 O O . ILE A 1 95 ? 12.396 5.105 -17.324 1.00 85.88 95 ILE A O 1
ATOM 755 N N . ALA A 1 96 ? 13.418 5.751 -19.231 1.00 88.75 96 ALA A N 1
ATOM 756 C CA . ALA A 1 96 ? 12.239 6.335 -19.861 1.00 88.75 96 ALA A CA 1
ATOM 757 C C . ALA A 1 96 ? 11.419 5.265 -20.601 1.00 88.75 96 ALA A C 1
ATOM 759 O O . ALA A 1 96 ? 11.921 4.584 -21.504 1.00 88.75 96 ALA A O 1
ATOM 760 N N . LEU A 1 97 ? 10.148 5.127 -20.226 1.00 89.62 97 LEU A N 1
ATOM 761 C CA . LEU A 1 97 ? 9.229 4.123 -20.766 1.00 89.62 97 LEU A CA 1
ATOM 762 C C . LEU A 1 97 ? 7.873 4.747 -21.080 1.00 89.62 97 LEU A C 1
ATOM 764 O O . LEU A 1 97 ? 7.409 5.613 -20.347 1.00 89.62 97 LEU A O 1
ATOM 768 N N . CYS A 1 98 ? 7.239 4.311 -22.167 1.00 88.94 98 CYS A N 1
ATOM 769 C CA . CYS A 1 98 ? 5.867 4.689 -22.499 1.00 88.94 98 CYS A CA 1
ATOM 770 C C . CYS A 1 98 ? 4.860 4.024 -21.556 1.00 88.94 98 CYS A C 1
ATOM 772 O O . CYS A 1 98 ? 5.209 3.017 -20.958 1.00 88.94 98 CYS A O 1
ATOM 774 N N . LYS A 1 99 ? 3.631 4.549 -21.427 1.00 83.81 99 LYS A N 1
ATOM 775 C CA . LYS A 1 99 ? 2.598 3.959 -20.547 1.00 83.81 99 LYS A CA 1
ATOM 776 C C . LYS A 1 99 ? 2.391 2.463 -20.838 1.00 83.81 99 LYS A C 1
ATOM 778 O O . LYS A 1 99 ? 2.531 1.648 -19.935 1.00 83.81 99 LYS A O 1
ATOM 783 N N . ASP A 1 100 ? 2.223 2.113 -22.111 1.00 84.50 100 ASP A N 1
ATOM 784 C CA . ASP A 1 100 ? 2.056 0.723 -22.574 1.00 84.50 100 ASP A CA 1
ATOM 785 C C . ASP A 1 100 ? 3.297 -0.135 -22.280 1.00 84.50 100 ASP A C 1
ATOM 787 O O . ASP A 1 100 ? 3.219 -1.294 -21.892 1.00 84.50 100 ASP A O 1
ATOM 791 N N . CYS A 1 101 ? 4.474 0.468 -22.426 1.00 84.56 101 CYS A N 1
ATOM 792 C CA . CYS A 1 101 ? 5.765 -0.177 -22.245 1.00 84.56 101 CYS A CA 1
ATOM 793 C C . CYS A 1 101 ? 6.130 -0.343 -20.769 1.00 84.56 101 CYS A C 1
ATOM 795 O O . CYS A 1 101 ? 6.974 -1.166 -20.439 1.00 84.56 101 CYS A O 1
ATOM 797 N N . PHE A 1 102 ? 5.563 0.486 -19.892 1.00 85.81 102 PHE A N 1
ATOM 798 C CA . PHE A 1 102 ? 5.891 0.514 -18.476 1.00 85.81 102 PHE A CA 1
ATOM 799 C C . PHE A 1 102 ? 5.359 -0.738 -17.788 1.00 85.81 102 PHE A C 1
ATOM 801 O O . PHE A 1 102 ? 6.096 -1.349 -17.027 1.00 85.81 102 PHE A O 1
ATOM 808 N N . ALA A 1 103 ? 4.128 -1.151 -18.101 1.00 79.31 103 ALA A N 1
ATOM 809 C CA . ALA A 1 103 ? 3.556 -2.390 -17.579 1.00 79.31 103 ALA A CA 1
ATOM 810 C C . ALA A 1 103 ? 4.325 -3.621 -18.086 1.00 79.31 103 ALA A C 1
ATOM 812 O O . ALA A 1 103 ? 4.743 -4.452 -17.288 1.00 79.31 103 ALA A O 1
ATOM 813 N N . VAL A 1 104 ? 4.595 -3.682 -19.396 1.00 81.44 104 VAL A N 1
ATOM 814 C CA . VAL A 1 104 ? 5.309 -4.804 -20.040 1.00 81.44 104 VAL A CA 1
ATOM 815 C C . VAL A 1 104 ? 6.758 -4.936 -19.558 1.00 81.44 104 VAL A C 1
ATOM 817 O O . VAL A 1 104 ? 7.312 -6.024 -19.532 1.00 81.44 104 VAL A O 1
ATOM 820 N N . TYR A 1 105 ? 7.407 -3.829 -19.199 1.00 79.81 105 TYR A N 1
ATOM 821 C CA . TYR A 1 105 ? 8.797 -3.857 -18.741 1.00 79.81 105 TYR A CA 1
ATOM 822 C C . TYR A 1 105 ? 8.947 -4.235 -17.258 1.00 79.81 105 TYR A C 1
ATOM 824 O O . TYR A 1 105 ? 10.024 -4.668 -16.860 1.00 79.81 105 TYR A O 1
ATOM 832 N N . HIS A 1 106 ? 7.908 -4.030 -16.442 1.00 74.00 106 HIS A N 1
ATOM 833 C CA . HIS A 1 106 ? 7.933 -4.289 -14.994 1.00 74.00 106 HIS A CA 1
ATOM 834 C C . HIS A 1 106 ? 7.008 -5.444 -14.570 1.00 74.00 106 HIS A C 1
ATOM 836 O O . HIS A 1 106 ? 6.658 -5.526 -13.393 1.00 74.00 106 HIS A O 1
ATOM 842 N N . THR A 1 107 ? 6.581 -6.281 -15.518 1.00 63.72 107 THR A N 1
ATOM 843 C CA . THR A 1 107 ? 5.901 -7.562 -15.258 1.00 63.72 107 THR A CA 1
ATOM 844 C C . THR A 1 107 ? 6.930 -8.628 -14.909 1.00 63.72 107 THR A C 1
ATOM 846 O O . THR A 1 107 ? 6.632 -9.423 -13.993 1.00 63.72 107 THR A O 1
#

pLDDT: mean 80.85, std 13.55, range [46.34, 94.25]

Sequence (107 aa):
MTVVVNAYILFRESKQRKIPLLQFIVPLAEAMMMEGKENATVKRKRTGRPSNASKLMLNVRNHLPVEGPTRRRCVCCAKVKKEKRTKTVCTMCKIALCKDCFAVYHT

Foldseek 3Di:
DVVLVVVVVVVCVVVVDDDDSVVVVVVVVVVVVVVCQVPPPDNDDDDDDCDCCVVVLPCLVQFDWDFAPDWDFAPVCVVVVHGDTDRTATPSVRGDHDPVRSVVSND

Radius of gyration: 22.95 Å; chains: 1; bounding box: 38×32×68 Å